Protein AF-A0A9X6KQQ5-F1 (afdb_monomer_lite)

Secondary structure (DSSP, 8-state):
---TT-PPEEPTT-SSS-EEEETTEEEE---TTHHHHHHHHHHHHHTT-TTS--------

Structure (mmCIF, N/CA/C/O backbone):
data_AF-A0A9X6KQQ5-F1
#
_entry.id   AF-A0A9X6KQQ5-F1
#
loop_
_atom_site.group_PDB
_atom_site.id
_atom_site.type_symbol
_atom_site.label_atom_id
_atom_site.label_alt_id
_atom_site.label_comp_id
_atom_site.label_asym_id
_atom_site.label_entity_id
_atom_site.label_seq_id
_atom_site.pdbx_PDB_ins_code
_atom_site.Cartn_x
_atom_site.Cartn_y
_atom_site.Cartn_z
_atom_site.occupancy
_atom_site.B_iso_or_equiv
_atom_site.auth_seq_id
_atom_site.auth_comp_id
_atom_site.auth_asym_id
_atom_site.auth_atom_id
_atom_site.pdbx_PDB_model_num
ATOM 1 N N . MET A 1 1 ? 5.269 -23.124 -11.951 1.00 40.56 1 MET A N 1
ATOM 2 C CA . MET A 1 1 ? 6.578 -22.728 -11.379 1.00 40.56 1 MET A CA 1
ATOM 3 C C . MET A 1 1 ? 6.585 -21.209 -11.316 1.00 40.56 1 MET A C 1
ATOM 5 O O . MET A 1 1 ? 6.089 -20.619 -12.266 1.00 40.56 1 MET A O 1
ATOM 9 N N . ARG A 1 2 ? 7.053 -20.590 -10.224 1.00 50.62 2 ARG A N 1
ATOM 10 C CA . ARG A 1 2 ? 7.122 -19.118 -10.116 1.00 50.62 2 ARG A CA 1
ATOM 11 C C . ARG A 1 2 ? 8.276 -18.621 -10.982 1.00 50.62 2 ARG A C 1
ATOM 13 O O . ARG A 1 2 ? 9.367 -19.185 -10.902 1.00 50.62 2 ARG A O 1
ATOM 20 N N . ASN A 1 3 ? 8.031 -17.640 -11.841 1.00 49.62 3 ASN A N 1
ATOM 21 C CA . ASN A 1 3 ? 9.044 -17.150 -12.780 1.00 49.62 3 ASN A CA 1
ATOM 22 C C . ASN A 1 3 ? 10.006 -16.175 -12.077 1.00 49.62 3 ASN A C 1
ATOM 24 O O . ASN A 1 3 ? 9.574 -15.276 -11.366 1.00 49.62 3 ASN A O 1
ATOM 28 N N . GLN A 1 4 ? 11.313 -16.275 -12.305 1.00 49.75 4 GLN A N 1
ATOM 29 C CA . GLN A 1 4 ? 12.301 -15.384 -11.663 1.00 49.75 4 GLN A CA 1
ATOM 30 C C . GLN A 1 4 ? 12.400 -14.005 -12.355 1.00 49.75 4 GLN A C 1
ATOM 32 O O . GLN A 1 4 ? 13.412 -13.314 -12.265 1.00 49.75 4 GLN A O 1
ATOM 37 N N . TYR A 1 5 ? 11.337 -13.624 -13.070 1.00 54.00 5 TYR A N 1
ATOM 38 C CA . TYR A 1 5 ? 11.265 -12.476 -13.970 1.00 54.00 5 TYR A CA 1
ATOM 39 C C . TYR A 1 5 ? 9.939 -11.686 -13.857 1.00 54.00 5 TYR A C 1
ATOM 41 O O . TYR A 1 5 ? 9.703 -10.820 -14.697 1.00 54.00 5 TYR A O 1
ATOM 49 N N . GLU A 1 6 ? 9.096 -11.935 -12.833 1.00 59.75 6 GLU A N 1
ATOM 50 C CA . GLU A 1 6 ? 8.119 -10.930 -12.352 1.00 59.75 6 GLU A CA 1
ATOM 51 C C . GLU A 1 6 ? 8.935 -9.688 -11.937 1.00 59.75 6 GLU A C 1
ATOM 53 O O . GLU A 1 6 ? 9.564 -9.680 -10.878 1.00 59.75 6 GLU A O 1
ATOM 58 N N . LYS A 1 7 ? 9.005 -8.669 -12.802 1.00 70.75 7 LYS A N 1
ATOM 59 C CA . LYS A 1 7 ? 9.658 -7.390 -12.490 1.00 70.75 7 LYS A CA 1
ATOM 60 C C . LYS A 1 7 ? 8.639 -6.425 -11.899 1.00 70.75 7 LYS A C 1
ATOM 62 O O . LYS A 1 7 ? 7.468 -6.453 -12.255 1.00 70.75 7 LYS A O 1
ATOM 67 N N . GLU A 1 8 ? 9.111 -5.564 -11.010 1.00 82.38 8 GLU A N 1
ATOM 68 C CA . GLU A 1 8 ? 8.317 -4.473 -10.458 1.00 82.38 8 GLU A CA 1
ATOM 69 C C . GLU A 1 8 ? 8.164 -3.355 -11.506 1.00 82.38 8 GLU A C 1
ATOM 71 O O . GLU A 1 8 ? 9.156 -2.809 -11.994 1.00 82.38 8 GLU A O 1
ATOM 76 N N . GLU A 1 9 ? 6.924 -3.044 -11.892 1.00 88.94 9 GLU A N 1
ATOM 77 C CA . GLU A 1 9 ? 6.609 -2.092 -12.966 1.00 88.94 9 GLU A CA 1
ATOM 78 C C . GLU A 1 9 ? 6.161 -0.739 -12.401 1.00 88.94 9 GLU A C 1
ATOM 80 O O . GLU A 1 9 ? 5.200 -0.658 -11.637 1.00 88.94 9 GLU A O 1
ATOM 85 N N . ALA A 1 10 ? 6.833 0.347 -12.790 1.00 88.88 10 ALA A N 1
ATOM 86 C CA . ALA A 1 10 ? 6.481 1.700 -12.359 1.00 88.88 10 ALA A CA 1
ATOM 87 C C . ALA A 1 10 ? 5.201 2.202 -13.052 1.00 88.88 10 ALA A C 1
ATOM 89 O O . ALA A 1 10 ? 5.138 2.290 -14.279 1.00 88.88 10 ALA A O 1
ATOM 90 N N . LEU A 1 11 ? 4.190 2.582 -12.267 1.00 88.06 11 LEU A N 1
ATOM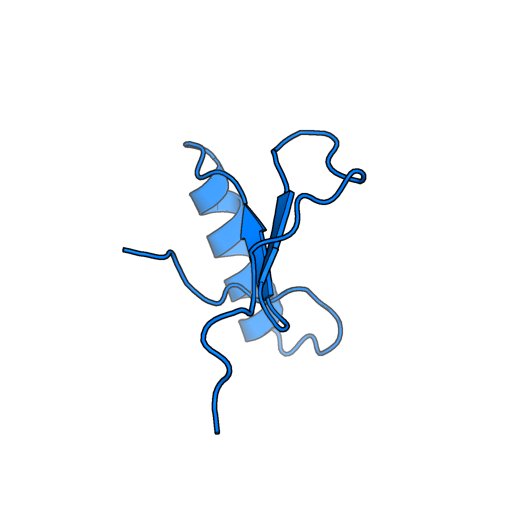 91 C CA . LEU A 1 11 ? 2.902 3.060 -12.768 1.00 88.06 11 LEU A CA 1
ATOM 92 C C . LEU A 1 11 ? 2.888 4.588 -12.908 1.00 88.06 11 LEU A C 1
ATOM 94 O O . LEU A 1 11 ? 3.057 5.327 -11.938 1.00 88.06 11 LEU A O 1
ATOM 98 N N . THR A 1 12 ? 2.576 5.073 -14.109 1.00 83.19 12 THR A N 1
ATOM 99 C CA . THR A 1 12 ? 2.535 6.510 -14.450 1.00 83.19 12 THR A CA 1
ATOM 100 C C . THR A 1 12 ? 1.367 7.286 -13.823 1.00 83.19 12 THR A C 1
ATOM 102 O O . THR A 1 12 ? 1.355 8.511 -13.863 1.00 83.19 12 THR A O 1
ATOM 105 N N . GLY A 1 13 ? 0.391 6.605 -13.209 1.00 74.12 13 GLY A N 1
ATOM 106 C CA . GLY A 1 13 ? -0.801 7.210 -12.591 1.00 74.12 13 GLY A CA 1
ATOM 107 C C . GLY A 1 13 ? -0.625 7.741 -11.155 1.00 74.12 13 GLY A C 1
ATOM 108 O O . GLY A 1 13 ? -1.618 7.913 -10.445 1.00 74.12 13 GLY A O 1
ATOM 109 N N . GLY A 1 14 ? 0.606 7.937 -10.675 1.00 73.94 14 GLY A N 1
ATOM 110 C CA . GLY A 1 14 ? 0.898 8.372 -9.302 1.00 73.94 14 GLY A CA 1
ATOM 111 C C . GLY A 1 14 ? 0.968 9.896 -9.132 1.00 73.94 14 GLY A C 1
ATOM 112 O O . GLY A 1 14 ? 1.915 10.517 -9.590 1.00 73.94 14 GLY A O 1
ATOM 113 N N . ASN A 1 15 ? 0.015 10.504 -8.410 1.00 75.44 15 ASN A N 1
ATOM 114 C CA . ASN A 1 15 ? -0.019 11.965 -8.194 1.00 75.44 15 ASN A CA 1
ATOM 115 C C . ASN A 1 15 ? 0.860 12.479 -7.021 1.00 75.44 15 ASN A C 1
ATOM 117 O O . ASN A 1 15 ? 1.274 13.630 -7.023 1.00 75.44 15 ASN A O 1
ATOM 121 N N . VAL A 1 16 ? 1.104 11.665 -5.979 1.00 75.81 16 VAL A N 1
ATOM 122 C CA . VAL A 1 16 ? 1.712 12.120 -4.688 1.00 75.81 16 VAL A CA 1
ATOM 123 C C . VAL A 1 16 ? 2.830 11.185 -4.172 1.00 75.81 16 VAL A C 1
ATOM 125 O O . VAL A 1 16 ? 3.534 11.458 -3.196 1.00 75.81 16 VAL A O 1
ATOM 128 N N . SER A 1 17 ? 2.996 10.031 -4.812 1.00 81.44 17 SER A N 1
ATOM 129 C CA . SER A 1 17 ? 3.974 8.996 -4.454 1.00 81.44 17 SER A CA 1
ATOM 130 C C . SER A 1 17 ? 4.317 8.201 -5.702 1.00 81.44 17 SER A C 1
ATOM 132 O O . SER A 1 17 ? 3.442 8.022 -6.555 1.00 81.44 17 SER A O 1
ATOM 134 N N . SER A 1 18 ? 5.547 7.695 -5.779 1.00 87.19 18 SER A N 1
ATOM 135 C CA . SER A 1 18 ? 5.880 6.627 -6.720 1.00 87.19 18 SER A CA 1
ATOM 136 C C . SER A 1 18 ? 5.012 5.407 -6.411 1.00 87.19 18 SER A C 1
ATOM 138 O O . SER A 1 18 ? 4.832 5.034 -5.246 1.00 87.19 18 SER A O 1
ATOM 140 N N . VAL A 1 19 ? 4.438 4.818 -7.457 1.00 90.00 19 VAL A N 1
ATOM 141 C CA . VAL A 1 19 ? 3.558 3.651 -7.371 1.00 90.00 19 VAL A CA 1
ATOM 142 C C . VAL A 1 19 ? 4.113 2.588 -8.295 1.00 90.00 19 VAL A C 1
ATOM 144 O O . VAL A 1 19 ? 4.424 2.883 -9.448 1.00 90.00 19 VAL A O 1
ATOM 147 N N . TYR A 1 20 ? 4.198 1.362 -7.802 1.00 90.31 20 TYR A N 1
ATOM 148 C CA . TYR A 1 20 ? 4.708 0.233 -8.565 1.00 90.31 20 TYR A CA 1
ATOM 149 C C . TYR A 1 20 ? 3.731 -0.941 -8.490 1.00 90.31 20 TYR A C 1
ATOM 151 O O . TYR A 1 20 ? 3.004 -1.087 -7.504 1.00 90.31 20 TYR A O 1
ATOM 159 N N . CYS A 1 21 ? 3.694 -1.771 -9.527 1.00 90.00 21 CYS A N 1
ATOM 160 C CA . CYS A 1 21 ? 2.920 -3.007 -9.563 1.00 90.00 21 CYS A CA 1
ATOM 161 C C . CYS A 1 21 ? 3.855 -4.217 -9.478 1.00 90.00 21 CYS A C 1
ATOM 163 O O . CYS A 1 21 ? 4.900 -4.236 -10.129 1.00 90.00 21 CYS A O 1
ATOM 165 N N . PHE A 1 22 ? 3.481 -5.224 -8.686 1.00 88.62 22 PHE A N 1
ATOM 166 C CA . PHE A 1 22 ? 4.240 -6.464 -8.531 1.00 88.62 22 PHE A CA 1
ATOM 167 C C . PHE A 1 22 ? 3.287 -7.665 -8.396 1.00 88.62 22 PHE A C 1
ATOM 169 O O . PHE A 1 22 ? 2.537 -7.750 -7.422 1.00 88.62 22 PHE A O 1
ATOM 176 N N . TRP A 1 23 ? 3.304 -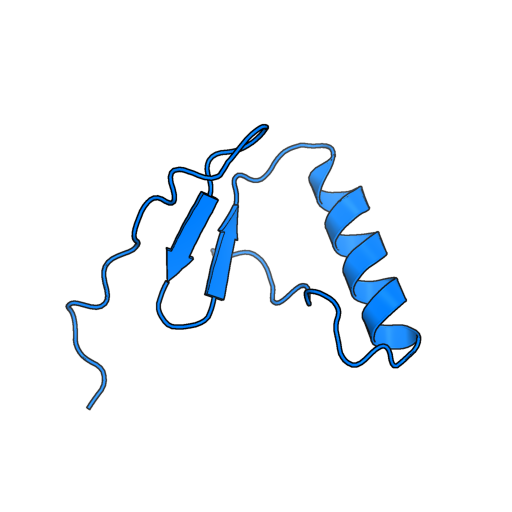8.567 -9.386 1.00 85.81 23 TRP A N 1
ATOM 177 C CA . TRP A 1 23 ? 2.277 -9.594 -9.655 1.00 85.81 23 TRP A CA 1
ATOM 178 C C . TRP A 1 23 ? 0.839 -9.020 -9.625 1.00 85.81 23 TRP A C 1
ATOM 180 O O . TRP A 1 23 ? 0.416 -8.416 -10.606 1.00 85.81 23 TRP A O 1
ATOM 190 N N . ASP A 1 24 ? 0.094 -9.178 -8.528 1.00 88.12 24 ASP A N 1
ATOM 191 C CA . ASP A 1 24 ? -1.267 -8.658 -8.295 1.00 88.12 24 ASP A CA 1
ATOM 192 C C . ASP A 1 24 ? -1.326 -7.529 -7.239 1.00 88.12 24 ASP A C 1
ATOM 194 O O . ASP A 1 24 ? -2.397 -7.001 -6.923 1.00 88.12 24 ASP A O 1
ATOM 198 N N . THR A 1 25 ? -0.172 -7.135 -6.695 1.00 91.38 25 THR A N 1
ATOM 199 C CA . THR A 1 25 ? -0.035 -6.155 -5.610 1.00 91.38 25 THR A CA 1
ATOM 200 C C . THR A 1 25 ? 0.397 -4.774 -6.115 1.00 91.38 25 THR A C 1
ATOM 202 O O . THR A 1 25 ? 1.000 -4.630 -7.183 1.00 91.38 25 THR A O 1
ATOM 205 N N . VAL A 1 26 ? 0.095 -3.732 -5.331 1.00 91.38 26 VAL A N 1
ATOM 206 C CA . VAL A 1 26 ? 0.512 -2.347 -5.605 1.00 91.38 26 VAL A CA 1
ATOM 207 C C . VAL A 1 26 ? 1.371 -1.829 -4.457 1.00 91.38 26 VAL A C 1
ATOM 209 O O . VAL A 1 26 ? 0.875 -1.610 -3.349 1.00 91.38 26 VAL A O 1
ATOM 212 N N . ARG A 1 27 ? 2.649 -1.594 -4.749 1.00 91.19 27 ARG A N 1
ATOM 213 C CA . ARG A 1 27 ? 3.656 -1.050 -3.834 1.00 91.19 27 ARG A CA 1
ATOM 214 C C . ARG A 1 27 ? 3.683 0.476 -3.883 1.00 91.19 27 ARG A C 1
ATOM 216 O O . ARG A 1 27 ? 3.375 1.096 -4.907 1.00 91.19 27 ARG A O 1
ATOM 223 N N . ARG A 1 28 ? 4.016 1.097 -2.748 1.00 90.62 28 ARG A N 1
ATOM 224 C CA . ARG A 1 28 ? 4.069 2.556 -2.564 1.00 90.62 28 ARG A CA 1
ATOM 225 C C . ARG A 1 28 ? 5.181 2.941 -1.600 1.00 90.62 28 ARG A C 1
ATOM 227 O O . ARG A 1 28 ? 5.419 2.256 -0.614 1.00 90.62 28 ARG A O 1
ATOM 234 N N . GLU A 1 29 ? 5.780 4.093 -1.866 1.00 90.12 29 GLU A N 1
ATOM 235 C CA . GLU A 1 29 ? 6.757 4.758 -1.002 1.00 90.12 29 GLU A CA 1
ATOM 236 C C . GLU A 1 29 ? 6.233 4.945 0.442 1.00 90.12 29 GLU A C 1
ATOM 238 O O . GLU A 1 29 ? 5.142 5.486 0.656 1.00 90.12 29 GLU A O 1
ATOM 243 N N . LEU A 1 30 ? 7.015 4.522 1.443 1.00 91.06 30 LEU A N 1
ATOM 244 C CA . LEU A 1 30 ? 6.672 4.685 2.857 1.00 91.06 30 LEU A CA 1
ATOM 245 C C . LEU A 1 30 ? 6.991 6.115 3.324 1.00 91.06 30 LEU A C 1
ATOM 247 O O . LEU A 1 30 ? 8.152 6.510 3.399 1.00 91.06 30 LEU A O 1
ATOM 251 N N . LYS A 1 31 ? 5.957 6.887 3.674 1.00 90.56 31 LYS A N 1
ATOM 252 C CA . LYS A 1 31 ? 6.064 8.257 4.206 1.00 90.56 31 LYS A CA 1
ATOM 253 C C . LYS A 1 31 ? 5.587 8.292 5.663 1.00 90.56 31 LYS A C 1
ATOM 255 O O . LYS A 1 31 ? 4.830 7.403 6.059 1.00 90.56 31 LYS A O 1
ATOM 260 N N . PRO A 1 32 ? 5.940 9.317 6.465 1.00 91.69 32 PRO A N 1
ATOM 261 C CA . PRO A 1 32 ? 5.486 9.422 7.858 1.00 91.69 32 PRO A CA 1
ATOM 262 C C . PRO A 1 32 ? 3.958 9.314 8.025 1.00 91.69 32 PRO A C 1
ATOM 264 O O . PRO A 1 32 ? 3.470 8.687 8.963 1.00 91.69 32 PRO A O 1
ATOM 267 N N . ASP A 1 33 ? 3.193 9.851 7.069 1.00 89.88 33 ASP A N 1
ATOM 268 C CA . ASP A 1 33 ? 1.728 9.775 7.057 1.00 89.88 33 ASP A CA 1
ATOM 269 C C . ASP A 1 33 ? 1.146 8.434 6.574 1.00 89.88 33 ASP A C 1
ATOM 271 O O . ASP A 1 33 ? -0.051 8.199 6.762 1.00 89.88 33 ASP A O 1
ATOM 275 N N . SER A 1 34 ? 1.941 7.520 6.000 1.00 91.81 34 SER A N 1
ATOM 276 C CA . SER A 1 34 ? 1.435 6.236 5.483 1.00 91.81 34 SER A CA 1
ATOM 277 C C . SER A 1 34 ? 0.738 5.406 6.569 1.00 91.81 34 SER A C 1
ATOM 279 O O . SER A 1 34 ? -0.250 4.734 6.283 1.00 91.81 34 SER A O 1
ATOM 281 N N . ILE A 1 35 ? 1.141 5.545 7.839 1.00 94.44 35 ILE A N 1
ATOM 282 C CA . ILE A 1 35 ? 0.482 4.919 9.003 1.00 94.44 35 ILE A CA 1
ATOM 283 C C . ILE A 1 35 ? -1.020 5.265 9.065 1.00 94.44 35 ILE A C 1
ATOM 285 O O . ILE A 1 35 ? -1.844 4.399 9.376 1.00 94.44 35 ILE A O 1
ATOM 289 N N . LYS A 1 36 ? -1.408 6.500 8.712 1.00 95.50 36 LYS A N 1
ATOM 290 C CA . LYS A 1 36 ? -2.815 6.939 8.670 1.00 95.50 36 LYS A CA 1
ATOM 291 C C . LYS A 1 36 ? -3.589 6.197 7.576 1.00 95.50 36 LYS A C 1
ATOM 293 O O . LYS A 1 36 ? -4.697 5.723 7.820 1.00 95.50 36 LYS A O 1
ATOM 298 N N . ILE A 1 37 ? -2.976 6.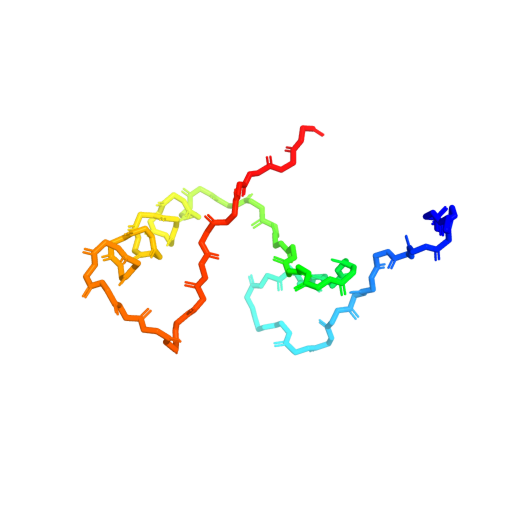022 6.401 1.00 94.12 37 ILE A N 1
ATOM 299 C CA . ILE A 1 37 ? -3.548 5.261 5.279 1.00 94.12 37 ILE A CA 1
ATOM 300 C C . ILE A 1 37 ? -3.678 3.776 5.639 1.00 94.12 37 ILE A C 1
ATOM 302 O O . ILE A 1 37 ? -4.743 3.195 5.448 1.00 94.12 37 ILE A O 1
ATOM 306 N N . HIS A 1 38 ? -2.645 3.169 6.231 1.00 95.38 38 HIS A N 1
ATOM 307 C CA . HIS A 1 38 ? -2.671 1.764 6.659 1.00 95.38 38 HIS A CA 1
ATOM 308 C C . HIS A 1 38 ? -3.793 1.516 7.683 1.00 95.38 38 HIS A C 1
ATOM 310 O O . HIS A 1 38 ? -4.517 0.524 7.595 1.00 95.38 38 HIS A O 1
ATOM 316 N N . THR A 1 39 ? -3.979 2.452 8.619 1.00 96.94 39 THR A N 1
ATOM 317 C CA . THR A 1 39 ? -5.051 2.415 9.626 1.00 96.94 39 THR A CA 1
ATOM 318 C C . THR A 1 39 ? -6.437 2.533 8.984 1.00 96.94 39 THR A C 1
ATOM 320 O O . THR A 1 39 ? -7.337 1.766 9.329 1.00 96.94 39 THR A O 1
ATOM 323 N N . LEU A 1 40 ? -6.606 3.435 8.009 1.00 96.81 40 LEU A N 1
ATOM 324 C CA . LEU A 1 40 ? -7.856 3.590 7.262 1.00 96.81 40 LEU A CA 1
ATOM 325 C C . LEU A 1 40 ? -8.215 2.323 6.472 1.00 96.81 40 LEU A C 1
ATOM 327 O O . LEU A 1 40 ? -9.338 1.841 6.591 1.00 96.81 40 LEU A O 1
ATOM 331 N N . LEU A 1 41 ? -7.279 1.750 5.707 1.00 96.56 41 LEU A N 1
ATOM 332 C CA .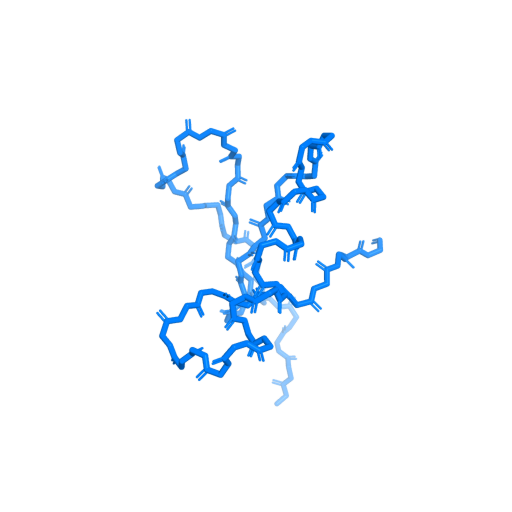 LEU A 1 41 ? -7.551 0.544 4.912 1.00 96.56 41 LEU A CA 1
ATOM 333 C C . LEU A 1 41 ? -7.930 -0.650 5.804 1.00 96.56 41 LEU A C 1
ATOM 335 O O . LEU A 1 41 ? -8.933 -1.310 5.537 1.00 96.56 41 LEU A O 1
ATOM 339 N N . LYS A 1 42 ? -7.216 -0.860 6.922 1.00 96.31 42 LYS A N 1
ATOM 340 C CA . LYS A 1 42 ? -7.583 -1.873 7.930 1.00 96.31 42 LYS A CA 1
ATOM 341 C C . LYS A 1 42 ? -8.971 -1.622 8.532 1.00 96.31 42 LYS A C 1
ATOM 343 O O . LYS A 1 42 ? -9.718 -2.571 8.754 1.00 96.31 42 LYS A O 1
ATOM 348 N N . HIS A 1 43 ? -9.356 -0.366 8.774 1.00 97.44 4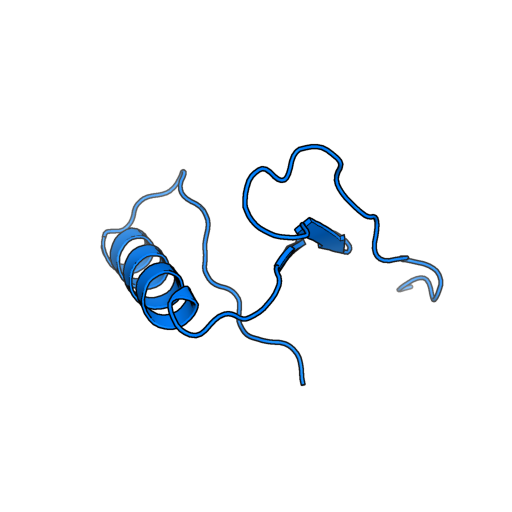3 HIS A N 1
ATOM 349 C CA . HIS A 1 43 ? -10.706 -0.045 9.250 1.00 97.44 43 HIS A CA 1
ATOM 350 C C . HIS A 1 43 ? -11.781 -0.395 8.211 1.00 97.44 43 HIS A C 1
ATOM 352 O O . HIS A 1 43 ? -12.794 -0.995 8.564 1.00 97.44 43 HIS A O 1
ATOM 358 N N . LEU A 1 44 ? -11.572 -0.046 6.938 1.00 97.31 44 LEU A N 1
ATOM 359 C CA . LEU A 1 44 ? -12.520 -0.329 5.854 1.00 97.31 44 LEU A CA 1
ATOM 360 C C . LEU A 1 44 ? -12.700 -1.843 5.631 1.00 97.31 44 LEU A C 1
ATOM 362 O O . LEU A 1 44 ? -13.825 -2.305 5.432 1.00 97.31 44 LEU A O 1
ATOM 366 N N . GLU A 1 45 ? -11.619 -2.618 5.743 1.00 96.00 45 GLU A N 1
ATOM 367 C CA . GLU A 1 45 ? -11.659 -4.083 5.721 1.00 96.00 45 GLU A CA 1
ATOM 368 C C . GLU A 1 45 ? -12.404 -4.663 6.936 1.00 96.00 45 GLU A C 1
ATOM 370 O O . GLU A 1 45 ? -13.316 -5.471 6.761 1.00 96.00 45 GLU A O 1
ATOM 375 N N . ASN A 1 46 ? -12.121 -4.178 8.151 1.00 96.19 46 ASN A N 1
ATOM 376 C CA . ASN A 1 46 ? -12.834 -4.577 9.374 1.00 96.19 46 ASN A CA 1
ATOM 377 C C . ASN A 1 46 ? -14.332 -4.198 9.364 1.00 96.19 46 ASN A C 1
ATOM 379 O O . ASN A 1 46 ? -15.117 -4.762 10.125 1.00 96.19 46 ASN A O 1
ATOM 383 N N . LYS A 1 47 ? -14.754 -3.261 8.503 1.00 97.25 47 LYS A N 1
ATOM 384 C CA . LYS A 1 47 ? -16.169 -2.942 8.232 1.00 97.25 47 LYS A CA 1
ATOM 385 C C . LYS A 1 47 ? -16.812 -3.845 7.167 1.00 97.25 47 LYS A C 1
ATOM 387 O O . LYS A 1 47 ? -17.982 -3.653 6.846 1.00 97.25 47 LYS A O 1
ATOM 392 N N . GLY A 1 48 ? -16.085 -4.825 6.627 1.00 96.00 48 GLY A N 1
ATOM 393 C CA . GLY A 1 48 ? -16.598 -5.802 5.662 1.00 96.00 48 GLY A CA 1
ATOM 394 C C . GLY A 1 48 ? -16.787 -5.262 4.240 1.00 96.00 48 GLY A C 1
ATOM 395 O O . GLY A 1 48 ? -17.512 -5.869 3.448 1.00 96.00 48 GLY A O 1
ATOM 396 N N . LEU A 1 49 ? -16.164 -4.130 3.893 1.00 95.44 49 LEU A N 1
ATOM 397 C CA . LEU A 1 49 ? -16.301 -3.522 2.569 1.00 95.44 49 LEU A CA 1
ATOM 398 C C . LEU A 1 49 ? -15.558 -4.353 1.511 1.00 95.44 49 LEU A C 1
ATOM 400 O O . LEU A 1 49 ? -14.344 -4.519 1.559 1.00 95.44 49 LEU A O 1
ATOM 404 N N . LYS A 1 50 ? -16.293 -4.871 0.518 1.00 89.69 50 LYS A N 1
ATOM 405 C CA . LYS A 1 50 ? -15.774 -5.846 -0.469 1.00 89.69 50 LYS A CA 1
ATOM 406 C C . LYS A 1 50 ? -15.173 -5.233 -1.744 1.00 89.69 50 LYS A C 1
ATOM 408 O O . LYS A 1 50 ? -14.799 -5.970 -2.649 1.00 89.69 50 LYS A O 1
ATOM 413 N N . ARG A 1 51 ? -15.135 -3.899 -1.860 1.00 92.69 51 ARG A N 1
ATOM 414 C CA . ARG A 1 51 ? -14.685 -3.158 -3.063 1.00 92.69 51 ARG A CA 1
ATOM 415 C C . ARG A 1 51 ? -13.776 -1.969 -2.715 1.00 92.69 51 ARG A C 1
ATOM 417 O O . ARG A 1 51 ? -13.880 -0.906 -3.317 1.00 92.69 51 ARG A O 1
ATOM 424 N N . VAL A 1 52 ? -12.919 -2.147 -1.712 1.00 94.25 52 VAL A N 1
ATOM 425 C CA . VAL A 1 52 ? -11.912 -1.167 -1.267 1.00 94.25 52 VAL A CA 1
ATOM 426 C C . VAL A 1 52 ? -10.510 -1.782 -1.362 1.00 94.25 52 VAL A C 1
ATOM 428 O O . VAL A 1 52 ? -10.399 -3.010 -1.303 1.00 94.25 52 VAL A O 1
ATOM 431 N N . PRO A 1 53 ? -9.439 -0.977 -1.487 1.00 92.94 53 PRO A N 1
ATOM 432 C CA . PRO A 1 53 ? -8.076 -1.477 -1.343 1.00 92.94 53 PRO A CA 1
ATOM 433 C C . PRO A 1 53 ? -7.854 -2.089 0.045 1.00 92.94 53 PRO A C 1
ATOM 435 O O . PRO A 1 53 ? -8.398 -1.602 1.037 1.00 92.94 53 PRO A O 1
ATOM 438 N N . LYS A 1 54 ? -7.016 -3.124 0.116 1.00 94.56 54 LYS A N 1
ATOM 439 C CA . LYS A 1 54 ? -6.568 -3.738 1.372 1.00 94.56 54 LYS A CA 1
ATOM 440 C C . LYS A 1 54 ? -5.133 -3.333 1.680 1.00 94.56 54 LYS A C 1
ATOM 442 O O . LYS A 1 54 ? -4.358 -3.053 0.769 1.00 94.56 54 LYS A O 1
ATOM 447 N N . PHE A 1 55 ? -4.773 -3.328 2.960 1.00 95.38 55 PHE A N 1
ATOM 448 C CA . PHE A 1 55 ? -3.382 -3.182 3.381 1.00 95.38 55 PHE A CA 1
ATOM 449 C C . PHE A 1 55 ? -2.778 -4.573 3.599 1.00 95.38 55 PHE A C 1
ATOM 451 O O . PHE A 1 55 ? -3.142 -5.250 4.557 1.00 95.38 55 PHE A O 1
ATOM 458 N N . LEU A 1 56 ? -1.877 -4.992 2.707 1.00 94.31 56 LEU A N 1
ATOM 459 C CA . LEU A 1 56 ? -1.290 -6.337 2.732 1.00 94.31 56 LEU A CA 1
ATOM 460 C C . LEU A 1 56 ? -0.118 -6.456 3.720 1.00 94.31 56 LEU A C 1
ATOM 462 O O . LEU A 1 56 ? 0.004 -7.468 4.402 1.00 94.31 56 LEU A O 1
ATOM 466 N N . GLY A 1 57 ? 0.715 -5.419 3.830 1.00 94.31 57 GLY A N 1
ATOM 467 C CA . GLY A 1 57 ? 1.915 -5.425 4.664 1.00 94.31 57 GLY A CA 1
ATOM 468 C C . GLY A 1 57 ? 2.870 -4.284 4.316 1.00 94.31 57 GLY A C 1
ATOM 469 O O . GLY A 1 57 ? 2.481 -3.313 3.664 1.00 94.31 57 GLY A O 1
ATOM 470 N N . ILE A 1 58 ? 4.113 -4.422 4.764 1.00 93.06 58 ILE A N 1
ATOM 471 C CA . ILE A 1 58 ? 5.285 -3.668 4.304 1.00 93.06 58 ILE A CA 1
ATOM 472 C C . ILE A 1 58 ? 6.338 -4.737 3.984 1.00 93.06 58 ILE A C 1
ATOM 474 O O . ILE A 1 58 ? 6.417 -5.722 4.719 1.00 93.06 58 ILE A O 1
ATOM 478 N N . ASP A 1 59 ? 7.075 -4.579 2.888 1.00 86.62 59 ASP A N 1
ATOM 479 C CA . ASP A 1 59 ? 8.211 -5.446 2.558 1.00 86.62 59 ASP A CA 1
ATOM 480 C C . ASP A 1 59 ? 9.392 -5.204 3.532 1.00 86.62 59 ASP A C 1
ATOM 482 O O . ASP A 1 59 ? 9.465 -4.139 4.154 1.00 86.62 59 ASP A O 1
ATOM 486 N N . GLU A 1 60 ? 10.284 -6.193 3.680 1.00 75.62 60 GLU A N 1
ATOM 487 C CA . GLU A 1 60 ? 11.503 -6.134 4.522 1.00 75.62 60 GLU A CA 1
ATOM 488 C C . GLU A 1 60 ? 12.709 -5.515 3.788 1.00 75.62 60 GLU A C 1
ATOM 490 O O . GLU A 1 60 ? 12.884 -5.812 2.582 1.00 75.62 60 GLU A O 1
#

pLDDT: mean 86.04, std 13.51, range [40.56, 97.44]

Organism: Bacillus thuringiensis (NCBI:txid1428)

Radius of gyration: 13.3 Å; chains: 1; bounding box: 29×35×24 Å

Sequence (60 aa):
MRNQYEKEEALTGGNVSSVYCFWDTVRRELKPDSI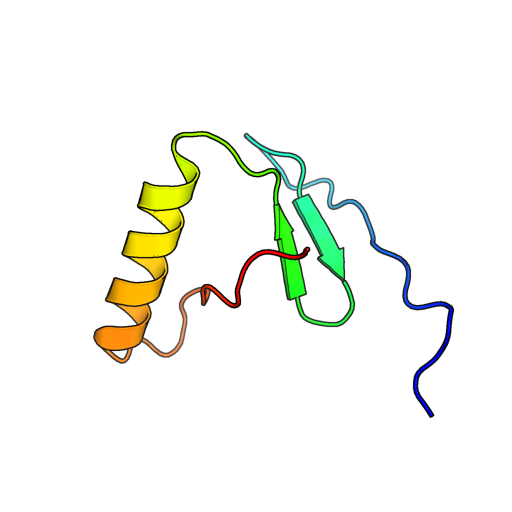KIHTLLKHLENKGLKRVPKFLGIDE

Foldseek 3Di:
DDDPPQDWAFDPPDDPWTWTDGDPDIDTDDDPCVVVVQVVQVVCVVVVPPPDDHDPDDDD